Protein AF-M3HDF3-F1 (afdb_monomer)

Mean predicted aligned error: 6.2 Å

Structure (mmCIF, N/CA/C/O backbone):
data_AF-M3HDF3-F1
#
_entry.id   AF-M3HDF3-F1
#
loop_
_atom_site.group_PDB
_atom_site.id
_atom_site.type_symbol
_atom_site.label_atom_id
_atom_site.label_alt_id
_atom_site.label_comp_id
_atom_site.label_asym_id
_atom_site.label_entity_id
_atom_site.label_seq_id
_atom_site.pdbx_PDB_ins_code
_atom_site.Cartn_x
_atom_site.Cartn_y
_atom_site.Cartn_z
_atom_site.occupancy
_atom_site.B_iso_or_equiv
_atom_site.auth_seq_id
_atom_site.auth_comp_id
_atom_site.auth_asym_id
_atom_site.auth_atom_id
_atom_site.pdbx_PDB_model_num
ATOM 1 N N . MET A 1 1 ? -11.659 5.620 6.919 1.00 71.50 1 MET A N 1
ATOM 2 C CA . MET A 1 1 ? -10.936 6.098 8.122 1.00 71.50 1 MET A CA 1
ATOM 3 C C . MET A 1 1 ? -11.869 6.642 9.197 1.00 71.50 1 MET A C 1
ATOM 5 O O . MET A 1 1 ? -11.653 6.297 10.346 1.00 71.50 1 MET A O 1
ATOM 9 N N . GLY A 1 2 ? -12.919 7.408 8.860 1.00 84.25 2 GLY A N 1
ATOM 10 C CA . GLY A 1 2 ? -13.878 7.917 9.859 1.00 84.25 2 GLY A CA 1
ATOM 11 C C . GLY A 1 2 ? -14.456 6.844 10.796 1.00 84.25 2 GLY A C 1
ATOM 12 O O . GLY A 1 2 ? -14.358 6.993 12.008 1.00 84.25 2 GLY A O 1
ATOM 13 N N . SER A 1 3 ? -14.937 5.718 10.254 1.00 86.88 3 SER A N 1
ATOM 14 C CA . SER A 1 3 ? -15.487 4.604 11.048 1.00 86.88 3 SER A CA 1
ATOM 15 C C . SER A 1 3 ? -14.478 3.951 12.002 1.00 86.88 3 SER A C 1
ATOM 17 O O . SER A 1 3 ? -14.847 3.527 13.089 1.00 86.88 3 SER A O 1
ATOM 19 N N . MET A 1 4 ? -13.189 3.916 11.647 1.00 88.62 4 MET A N 1
ATOM 20 C CA . MET A 1 4 ? -12.130 3.394 12.519 1.00 88.62 4 MET A CA 1
ATOM 21 C C . MET A 1 4 ? -11.925 4.294 13.744 1.00 88.62 4 MET A C 1
ATOM 23 O O . MET A 1 4 ? -11.829 3.799 14.862 1.00 88.62 4 MET A O 1
ATOM 27 N N . PHE A 1 5 ? -11.891 5.616 13.552 1.00 89.19 5 PHE A N 1
ATOM 28 C CA . PHE A 1 5 ? -11.767 6.561 14.666 1.00 89.19 5 PHE A CA 1
ATOM 29 C C . PHE A 1 5 ? -13.019 6.592 15.543 1.00 89.19 5 PHE A C 1
ATOM 31 O O . PHE A 1 5 ? -12.901 6.681 16.763 1.00 89.19 5 PHE A O 1
ATOM 38 N N . GLN A 1 6 ? -14.200 6.443 14.941 1.00 88.94 6 GLN A N 1
ATOM 39 C CA . GLN A 1 6 ? -15.456 6.301 15.679 1.00 88.94 6 GLN A CA 1
ATOM 40 C C . GLN A 1 6 ? -15.472 5.027 16.534 1.00 88.94 6 GLN A C 1
ATOM 42 O O . GLN A 1 6 ? -15.782 5.106 17.716 1.00 88.94 6 GLN A O 1
ATOM 47 N N . ALA A 1 7 ? -15.021 3.889 15.996 1.00 88.69 7 ALA A N 1
ATOM 48 C CA . ALA A 1 7 ? -14.890 2.650 16.763 1.00 88.69 7 ALA A CA 1
ATOM 49 C C . ALA A 1 7 ? -13.922 2.794 17.956 1.00 88.69 7 ALA A C 1
ATOM 51 O O . ALA A 1 7 ? -14.208 2.317 19.051 1.00 88.69 7 ALA A O 1
ATOM 52 N N . ILE A 1 8 ? -12.794 3.495 17.783 1.00 89.62 8 ILE A N 1
ATOM 53 C CA . ILE A 1 8 ? -11.857 3.776 18.887 1.00 89.62 8 ILE A CA 1
ATOM 54 C C . ILE A 1 8 ? -12.521 4.663 19.946 1.00 89.62 8 ILE A C 1
ATOM 56 O O . ILE A 1 8 ? -12.341 4.425 21.140 1.00 89.62 8 ILE A O 1
ATOM 60 N N . ALA A 1 9 ? -13.290 5.670 19.531 1.00 89.00 9 ALA A N 1
ATOM 61 C CA . ALA A 1 9 ? -14.019 6.529 20.455 1.00 89.00 9 ALA A CA 1
ATOM 62 C C . ALA A 1 9 ? -15.095 5.754 21.237 1.00 89.00 9 ALA A C 1
ATOM 64 O O . ALA A 1 9 ? -15.200 5.951 22.442 1.00 89.00 9 ALA A O 1
ATOM 65 N N . ALA A 1 10 ? -15.821 4.834 20.592 1.00 88.44 10 ALA A N 1
ATOM 66 C CA . ALA A 1 10 ? -16.862 4.018 21.225 1.00 88.44 10 ALA A CA 1
ATOM 67 C C . ALA A 1 10 ? -16.318 3.092 22.333 1.00 88.44 10 ALA A C 1
ATOM 69 O O . ALA A 1 10 ? -16.959 2.902 23.362 1.00 88.44 10 ALA A O 1
ATOM 70 N N . VAL A 1 11 ? -15.102 2.559 22.168 1.00 87.81 11 VAL A N 1
ATOM 71 C CA . VAL A 1 11 ? -14.481 1.645 23.148 1.00 87.81 11 VAL A CA 1
ATOM 72 C C . VAL A 1 11 ? -13.886 2.384 24.359 1.00 87.81 11 VAL A C 1
ATOM 74 O O . VAL A 1 11 ? -13.689 1.793 25.424 1.00 87.81 11 VAL A O 1
ATOM 77 N N . ASN A 1 12 ? -13.586 3.679 24.235 1.00 89.50 12 ASN A N 1
ATOM 78 C CA . ASN A 1 12 ? -12.896 4.444 25.272 1.00 89.50 12 ASN A CA 1
ATOM 79 C C . ASN A 1 12 ? -13.862 5.276 26.125 1.00 89.50 12 ASN A C 1
ATOM 81 O O . ASN A 1 12 ? -14.679 6.035 25.621 1.00 89.50 12 ASN A O 1
ATOM 85 N N . LYS A 1 13 ? -13.685 5.232 27.452 1.00 86.94 13 LYS A N 1
ATOM 86 C CA . LYS A 1 13 ? -14.466 6.057 28.396 1.00 86.94 13 LYS A CA 1
ATOM 87 C C . LYS A 1 13 ? -14.018 7.522 28.444 1.00 86.94 13 LYS A C 1
ATOM 89 O O . LYS A 1 13 ? -14.730 8.357 28.991 1.00 86.94 13 LYS A O 1
ATOM 94 N N . THR A 1 14 ? -12.825 7.835 27.930 1.00 92.69 14 THR A N 1
ATOM 95 C CA . THR A 1 14 ? -12.242 9.183 27.966 1.00 92.69 14 THR A CA 1
ATOM 96 C C . THR A 1 14 ? -11.784 9.636 26.583 1.00 92.69 14 THR A C 1
ATOM 98 O O . THR A 1 14 ? -11.166 8.885 25.826 1.00 92.69 14 THR A O 1
ATOM 101 N N . VAL A 1 15 ? -12.034 10.912 26.276 1.00 89.81 15 VAL A N 1
ATOM 102 C CA . VAL A 1 15 ? -11.650 11.528 24.994 1.00 89.81 15 VAL A CA 1
ATOM 103 C C . VAL A 1 15 ? -10.127 11.603 24.844 1.00 89.81 15 VAL A C 1
ATOM 105 O O . VAL A 1 15 ? -9.592 11.367 23.764 1.00 89.81 15 VAL A O 1
ATOM 108 N N . ALA A 1 16 ? -9.406 11.879 25.936 1.00 91.12 16 ALA A N 1
ATOM 109 C CA . ALA A 1 16 ? -7.947 11.955 25.918 1.00 91.12 16 ALA A CA 1
ATOM 110 C C . ALA A 1 16 ? -7.299 10.602 25.568 1.00 91.12 16 ALA A C 1
ATOM 112 O O . ALA A 1 16 ? -6.380 10.559 24.751 1.00 91.12 16 ALA A O 1
ATOM 113 N N . GLY A 1 17 ? -7.813 9.497 26.126 1.00 89.69 17 GLY A N 1
ATOM 114 C CA . GLY A 1 17 ? -7.343 8.147 25.802 1.00 89.69 17 GLY A CA 1
ATOM 115 C C . GLY A 1 17 ? -7.644 7.760 24.353 1.00 89.69 17 GLY A C 1
ATOM 116 O O . GLY A 1 17 ? -6.758 7.273 23.649 1.00 89.69 17 GLY A O 1
ATOM 117 N N . ALA A 1 18 ? -8.856 8.063 23.875 1.00 90.56 18 ALA A N 1
ATOM 118 C CA . ALA A 1 18 ? -9.251 7.814 22.489 1.00 90.56 18 ALA A CA 1
ATOM 119 C C . ALA A 1 18 ? -8.342 8.546 21.486 1.00 90.56 18 ALA A C 1
ATOM 121 O O . ALA A 1 18 ? -7.865 7.938 20.529 1.00 90.56 18 ALA A O 1
ATOM 122 N N . ASN A 1 19 ? -8.045 9.826 21.734 1.00 91.69 19 ASN A N 1
ATOM 123 C CA . ASN A 1 19 ? -7.188 10.631 20.860 1.00 91.69 19 ASN A CA 1
ATOM 124 C C . ASN A 1 19 ? -5.734 10.140 20.841 1.00 91.69 19 ASN A C 1
ATOM 126 O O . ASN A 1 19 ? -5.119 10.102 19.775 1.00 91.69 19 ASN A O 1
ATOM 130 N N . ALA A 1 20 ? -5.190 9.725 21.990 1.00 92.56 20 ALA A N 1
ATOM 131 C CA . ALA 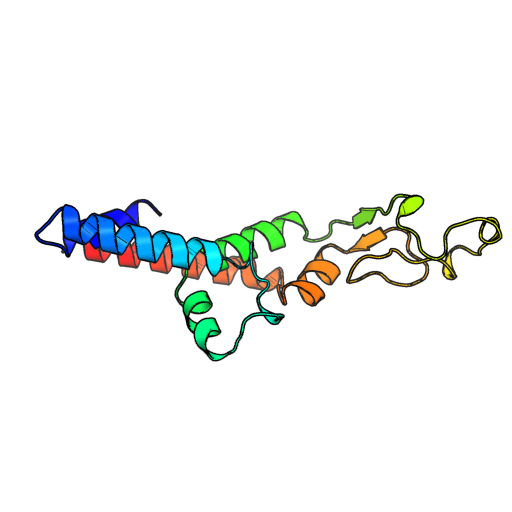A 1 20 ? -3.839 9.169 22.057 1.00 92.56 20 ALA A CA 1
ATOM 132 C C . ALA A 1 20 ? -3.717 7.885 21.216 1.00 92.56 20 ALA A C 1
ATOM 134 O O . ALA A 1 20 ? -2.801 7.752 20.402 1.00 92.56 20 ALA A O 1
ATOM 135 N N . ILE A 1 21 ? -4.681 6.968 21.356 1.00 91.06 21 ILE A N 1
ATOM 136 C CA . ILE A 1 21 ? -4.714 5.711 20.595 1.00 91.06 21 ILE A CA 1
ATOM 137 C C . ILE A 1 21 ? -4.935 5.984 19.101 1.00 91.06 21 ILE A C 1
ATOM 139 O O . ILE A 1 21 ? -4.247 5.405 18.257 1.00 91.06 21 ILE A O 1
ATOM 143 N N . ALA A 1 22 ? -5.849 6.897 18.761 1.00 91.38 22 ALA A N 1
ATOM 144 C CA . ALA A 1 22 ? -6.122 7.279 17.379 1.00 91.38 22 ALA A CA 1
ATOM 145 C C . ALA A 1 22 ? -4.883 7.862 16.681 1.00 91.38 22 ALA A C 1
ATOM 147 O O . ALA A 1 22 ? -4.613 7.500 15.536 1.00 91.38 22 ALA A O 1
ATOM 148 N N . GLY A 1 23 ? -4.097 8.697 17.370 1.00 91.88 23 GLY A N 1
ATOM 149 C CA . GLY A 1 23 ? -2.855 9.256 16.832 1.00 91.88 23 GLY A CA 1
ATOM 150 C C . GLY A 1 23 ? -1.810 8.184 16.507 1.00 91.88 23 GLY A C 1
ATOM 151 O O . GLY A 1 23 ? -1.242 8.183 15.413 1.00 91.88 23 GLY A O 1
ATOM 152 N N . ILE A 1 24 ? -1.605 7.223 17.415 1.00 92.00 24 ILE A N 1
ATOM 153 C CA . ILE A 1 24 ? -0.668 6.106 17.201 1.00 92.00 24 ILE A CA 1
ATOM 154 C C . ILE A 1 24 ? -1.125 5.232 16.025 1.00 92.00 24 ILE A C 1
ATOM 156 O O . ILE A 1 24 ? -0.321 4.894 15.153 1.00 92.00 24 ILE A O 1
ATOM 160 N N . LEU A 1 25 ? -2.417 4.896 15.963 1.00 90.62 25 LEU A N 1
ATOM 161 C CA . LEU A 1 25 ? -2.974 4.092 14.873 1.00 90.62 25 LEU A CA 1
ATOM 162 C C . LEU A 1 25 ? -2.919 4.819 13.529 1.00 90.62 25 LEU A C 1
ATOM 164 O O . LEU A 1 25 ? -2.622 4.193 12.512 1.00 90.62 25 LEU A O 1
ATOM 168 N N . MET A 1 26 ? -3.141 6.134 13.512 1.00 91.25 26 MET A N 1
ATOM 169 C CA . MET A 1 26 ? -2.996 6.941 12.304 1.00 91.25 26 MET A CA 1
ATOM 170 C C . MET A 1 26 ? -1.553 6.899 11.795 1.00 91.25 26 MET A C 1
ATOM 172 O O . MET A 1 26 ? -1.337 6.573 10.626 1.00 91.25 26 MET A O 1
ATOM 176 N N . LEU A 1 27 ? -0.569 7.133 12.669 1.00 91.12 27 LEU A N 1
ATOM 177 C CA . LEU A 1 27 ? 0.847 7.060 12.308 1.00 91.12 27 LEU A CA 1
ATOM 178 C C . LEU A 1 27 ? 1.220 5.675 11.758 1.00 91.12 27 LEU A C 1
ATOM 180 O O . LEU A 1 27 ? 1.826 5.575 10.688 1.00 91.12 27 LEU A O 1
ATOM 184 N N . ALA A 1 28 ? 0.806 4.607 12.445 1.00 89.94 28 ALA A N 1
ATOM 185 C CA . ALA A 1 28 ? 1.043 3.237 11.997 1.00 89.94 28 ALA A CA 1
ATOM 186 C C . ALA A 1 28 ? 0.383 2.958 10.634 1.00 89.94 28 ALA A C 1
ATOM 188 O O . ALA A 1 28 ? 1.010 2.368 9.750 1.00 89.94 28 ALA A O 1
ATOM 189 N N . SER A 1 29 ? -0.851 3.429 10.427 1.00 90.44 29 SER A N 1
ATOM 190 C CA . SER A 1 29 ? -1.582 3.227 9.174 1.00 90.44 29 SER A CA 1
ATOM 191 C C . SER A 1 29 ? -0.918 3.922 7.982 1.00 90.44 29 SER A C 1
ATOM 193 O O . SER A 1 29 ? -0.869 3.347 6.895 1.00 90.44 29 SER A O 1
ATOM 195 N N . LEU A 1 30 ? -0.358 5.120 8.179 1.00 90.12 30 LEU A N 1
ATOM 196 C CA . LEU A 1 30 ? 0.330 5.869 7.127 1.00 90.12 30 LEU A CA 1
ATOM 197 C C . LEU A 1 30 ? 1.692 5.254 6.802 1.00 90.12 30 LEU A C 1
ATOM 199 O O . LEU A 1 30 ? 2.008 5.057 5.628 1.00 90.12 30 LEU A O 1
ATOM 203 N N . MET A 1 31 ? 2.469 4.886 7.822 1.00 91.12 31 MET A N 1
ATOM 204 C CA . MET A 1 31 ? 3.809 4.322 7.637 1.00 91.12 31 MET A CA 1
ATOM 205 C C . MET A 1 31 ? 3.772 2.956 6.931 1.00 91.12 31 MET A C 1
ATOM 207 O O . MET A 1 31 ? 4.561 2.705 6.022 1.00 91.12 31 MET A O 1
ATOM 211 N N . TYR A 1 32 ? 2.801 2.104 7.281 1.00 89.50 32 TYR A N 1
ATOM 212 C CA . TYR A 1 32 ? 2.638 0.757 6.715 1.00 89.50 32 TYR A CA 1
ATOM 213 C C . TYR A 1 32 ? 1.584 0.676 5.595 1.00 89.50 32 TYR A C 1
ATOM 215 O O . TYR A 1 32 ? 1.045 -0.396 5.323 1.00 89.50 32 TYR A O 1
ATOM 223 N N . SER A 1 33 ? 1.285 1.793 4.924 1.00 88.69 33 SER A N 1
ATOM 224 C CA . SER A 1 33 ? 0.372 1.857 3.763 1.00 88.69 33 SER A CA 1
ATOM 225 C C . SER A 1 33 ? 1.018 1.438 2.432 1.00 88.69 33 SER A C 1
ATOM 227 O O . SER A 1 33 ? 0.370 1.465 1.392 1.00 88.69 33 SER A O 1
ATOM 229 N N . SER A 1 34 ? 2.298 1.056 2.448 1.00 86.69 34 SER A N 1
ATOM 230 C CA . SER A 1 34 ? 3.145 0.825 1.271 1.00 86.69 34 SER A CA 1
ATOM 231 C C . SER A 1 34 ? 3.497 2.060 0.433 1.00 86.69 34 SER A C 1
ATOM 233 O O . SER A 1 34 ? 4.244 1.916 -0.533 1.00 86.69 34 SER A O 1
ATOM 235 N N . TYR A 1 35 ? 3.029 3.256 0.801 1.00 85.06 35 TYR A N 1
ATOM 236 C CA . TYR A 1 35 ? 3.436 4.501 0.145 1.00 85.06 35 TYR A CA 1
ATOM 237 C C . TYR A 1 35 ? 4.848 4.941 0.566 1.00 85.06 35 TYR A C 1
ATOM 239 O O . TYR A 1 35 ? 5.690 5.195 -0.286 1.00 85.06 35 TYR A O 1
ATOM 247 N N . MET A 1 36 ? 5.125 4.969 1.877 1.00 87.81 36 MET A N 1
ATOM 248 C CA . MET A 1 36 ? 6.434 5.371 2.418 1.00 87.81 36 MET A CA 1
ATOM 249 C C . MET A 1 36 ? 7.483 4.258 2.321 1.00 87.81 36 MET A C 1
ATOM 251 O O . MET A 1 36 ? 8.620 4.498 1.934 1.00 87.81 36 MET A O 1
ATOM 255 N N . ILE A 1 37 ? 7.102 3.031 2.689 1.00 88.50 37 ILE A N 1
ATOM 256 C CA . ILE A 1 37 ? 7.985 1.860 2.675 1.00 88.50 37 ILE A CA 1
ATOM 257 C C . ILE A 1 37 ? 7.350 0.812 1.775 1.00 88.50 37 ILE A C 1
ATOM 259 O O . ILE A 1 37 ? 6.262 0.329 2.073 1.00 88.50 37 ILE A O 1
ATOM 263 N N . GLN A 1 38 ? 8.020 0.429 0.693 1.00 88.81 38 GLN A N 1
ATOM 264 C CA . GLN A 1 38 ? 7.522 -0.604 -0.215 1.00 88.81 38 GLN A CA 1
ATOM 265 C C . GLN A 1 38 ? 7.470 -1.968 0.493 1.00 88.81 38 GLN A C 1
ATOM 267 O O . GLN A 1 38 ? 8.369 -2.310 1.263 1.00 88.81 38 GLN A O 1
ATOM 272 N N . ARG A 1 39 ? 6.441 -2.782 0.209 1.00 85.19 39 ARG A N 1
ATOM 273 C CA . ARG A 1 39 ? 6.274 -4.123 0.809 1.00 85.19 39 ARG A CA 1
ATOM 274 C C . ARG A 1 39 ? 7.521 -5.026 0.790 1.00 85.19 39 ARG A C 1
ATOM 276 O O . ARG A 1 39 ? 7.756 -5.657 1.823 1.00 85.19 39 ARG A O 1
ATOM 283 N N . PRO A 1 40 ? 8.297 -5.159 -0.308 1.00 87.00 40 PRO A N 1
ATOM 284 C CA . PRO A 1 40 ? 9.470 -6.040 -0.313 1.00 87.00 40 PRO A CA 1
ATOM 285 C C . PRO A 1 40 ? 10.595 -5.557 0.612 1.00 87.00 40 PRO A C 1
ATOM 287 O O . PRO A 1 40 ? 11.349 -6.380 1.121 1.00 87.00 40 PRO A O 1
ATOM 290 N N . SER A 1 41 ? 10.676 -4.254 0.879 1.00 88.25 41 SER A N 1
ATOM 291 C CA . SER A 1 41 ? 11.696 -3.651 1.747 1.00 88.25 41 SER A CA 1
ATOM 292 C C . SER A 1 41 ? 11.297 -3.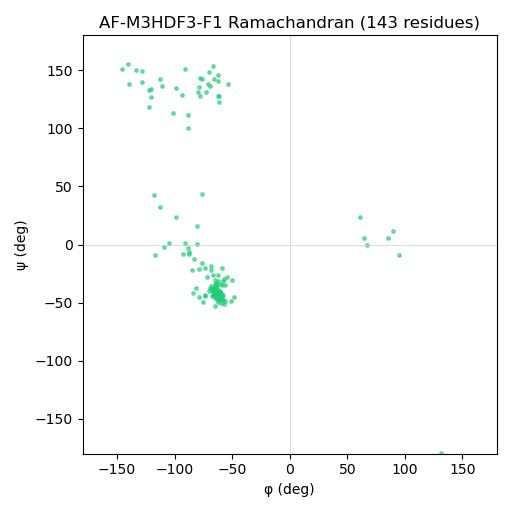618 3.228 1.00 88.25 41 SER A C 1
ATOM 294 O O . SER A 1 41 ? 12.084 -3.179 4.064 1.00 88.25 41 SER A O 1
ATOM 296 N N . MET A 1 42 ? 10.085 -4.062 3.586 1.00 88.31 42 MET A N 1
ATOM 297 C CA . MET A 1 42 ? 9.631 -4.093 4.979 1.00 88.31 42 MET A CA 1
ATOM 298 C C . MET A 1 42 ? 10.329 -5.202 5.771 1.00 88.31 42 MET A C 1
ATOM 300 O O . MET A 1 42 ? 10.316 -6.370 5.377 1.00 88.31 42 MET A O 1
ATOM 304 N N . HIS A 1 43 ? 10.851 -4.861 6.950 1.00 87.69 43 HIS A N 1
ATOM 305 C CA . HIS A 1 43 ? 11.425 -5.851 7.858 1.00 87.69 43 HIS A CA 1
ATOM 306 C C . HIS A 1 43 ? 10.365 -6.872 8.331 1.00 87.69 43 HIS A C 1
ATOM 308 O O . HIS A 1 43 ? 9.241 -6.474 8.661 1.00 87.69 43 HIS A O 1
ATOM 314 N N . PRO A 1 44 ? 10.704 -8.175 8.449 1.00 86.75 44 PRO A N 1
ATOM 315 C CA . PRO A 1 44 ? 9.739 -9.228 8.787 1.00 86.75 44 PRO A CA 1
ATOM 316 C C . PRO A 1 44 ? 8.973 -8.990 10.096 1.00 86.75 44 PRO A C 1
ATOM 318 O O . PRO A 1 44 ? 7.786 -9.297 10.174 1.00 86.75 44 PRO A O 1
ATOM 321 N N . TRP A 1 45 ? 9.627 -8.386 11.094 1.00 88.00 45 TRP A N 1
ATOM 322 C CA . TRP A 1 45 ? 9.086 -8.156 12.441 1.00 88.00 45 TRP A CA 1
ATOM 323 C C . TRP A 1 45 ? 7.876 -7.216 12.468 1.00 88.00 45 TRP A C 1
ATOM 325 O O . TRP A 1 45 ? 6.982 -7.393 13.288 1.00 88.00 45 TRP A O 1
ATOM 335 N N . PHE A 1 46 ? 7.828 -6.231 11.566 1.00 84.56 46 PHE A N 1
ATOM 336 C CA . PHE A 1 46 ? 6.733 -5.257 11.484 1.00 84.56 46 PHE A CA 1
ATOM 337 C C . PHE A 1 46 ? 5.844 -5.445 10.254 1.00 84.56 46 PHE A C 1
ATOM 339 O O . PHE A 1 46 ? 4.828 -4.767 10.103 1.00 84.56 46 PHE A O 1
ATOM 346 N N . LYS A 1 47 ? 6.177 -6.410 9.390 1.00 87.06 47 LYS A N 1
ATOM 347 C CA . LYS A 1 47 ? 5.410 -6.712 8.178 1.00 87.06 47 LYS A CA 1
ATOM 348 C C . LYS A 1 47 ? 3.948 -7.043 8.482 1.00 87.06 47 LYS A C 1
ATOM 350 O O . LYS A 1 47 ? 3.079 -6.753 7.666 1.00 87.06 47 LYS A O 1
ATOM 355 N N . TRP A 1 48 ? 3.655 -7.608 9.653 1.00 88.69 48 TRP A N 1
ATOM 356 C CA . TRP A 1 48 ? 2.293 -7.981 10.030 1.00 88.69 48 TRP A CA 1
ATOM 357 C C . TRP A 1 48 ? 1.340 -6.788 10.182 1.00 88.69 48 TRP A C 1
ATOM 359 O O . TRP A 1 48 ? 0.162 -6.924 9.856 1.00 88.69 48 TRP A O 1
ATOM 369 N N . ILE A 1 49 ? 1.844 -5.610 10.579 1.00 88.25 49 ILE A N 1
ATOM 370 C CA . ILE A 1 49 ? 1.043 -4.379 10.707 1.00 88.25 49 ILE A CA 1
ATOM 371 C C . ILE A 1 49 ? 0.438 -4.004 9.352 1.00 88.25 49 ILE A C 1
ATOM 373 O O . ILE A 1 49 ? -0.696 -3.540 9.268 1.00 88.25 49 ILE A O 1
ATOM 377 N N . SER A 1 50 ? 1.171 -4.277 8.272 1.00 89.31 50 SER A N 1
ATOM 378 C CA . SER A 1 50 ? 0.686 -4.054 6.915 1.00 89.31 50 SER A CA 1
ATOM 379 C C . SER A 1 50 ? -0.572 -4.897 6.625 1.00 89.31 50 SER A C 1
ATOM 381 O O . SER A 1 50 ? -1.537 -4.388 6.062 1.00 89.31 50 SER A O 1
ATOM 383 N N . TYR A 1 51 ? -0.648 -6.147 7.097 1.00 88.50 51 TYR A N 1
ATOM 384 C CA . TYR A 1 51 ? -1.790 -7.024 6.807 1.00 88.50 51 TYR A CA 1
ATOM 385 C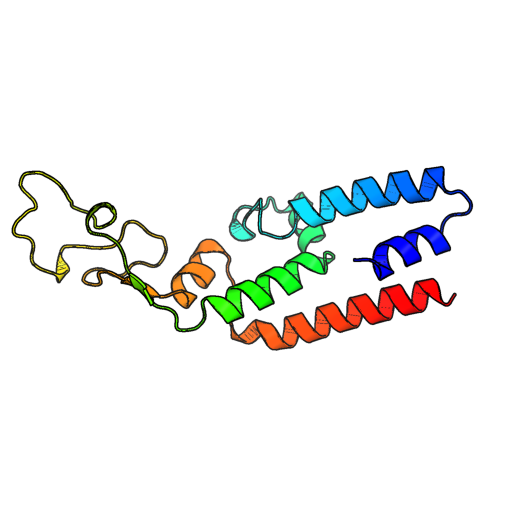 C . TYR A 1 51 ? -3.082 -6.635 7.530 1.00 88.50 51 TYR A C 1
ATOM 387 O O . TYR A 1 51 ? -4.158 -6.917 7.007 1.00 88.50 51 TYR A O 1
ATOM 395 N N . ILE A 1 52 ? -3.000 -5.991 8.696 1.00 90.38 52 ILE A N 1
ATOM 396 C CA . ILE A 1 52 ? -4.182 -5.502 9.429 1.00 90.38 52 ILE A CA 1
ATOM 397 C C . ILE A 1 52 ? -4.611 -4.097 8.991 1.00 90.38 52 ILE A C 1
ATOM 399 O O . ILE A 1 52 ? -5.652 -3.605 9.417 1.00 90.38 52 ILE A O 1
ATOM 403 N N . ASN A 1 53 ? -3.807 -3.434 8.160 1.00 91.81 53 ASN A N 1
ATOM 404 C CA . ASN A 1 53 ? -4.043 -2.062 7.753 1.00 91.81 53 ASN A CA 1
ATOM 405 C C . ASN A 1 53 ? -4.947 -2.008 6.504 1.00 91.81 53 ASN A C 1
ATOM 407 O O . ASN A 1 53 ? -4.489 -2.349 5.410 1.00 91.81 53 ASN A O 1
ATOM 411 N N . PRO A 1 54 ? -6.199 -1.517 6.601 1.00 91.44 54 PRO A N 1
ATOM 412 C CA . PRO A 1 54 ? -7.095 -1.420 5.445 1.00 91.44 54 PRO A CA 1
ATOM 413 C C . PRO A 1 54 ? -6.559 -0.480 4.352 1.00 91.44 54 PRO A C 1
ATOM 415 O O . PRO A 1 54 ? -6.866 -0.663 3.174 1.00 91.44 54 PRO A O 1
ATOM 418 N N . VAL A 1 55 ? -5.728 0.503 4.720 1.00 92.38 55 VAL A N 1
ATOM 419 C CA . VAL A 1 55 ? -5.152 1.488 3.787 1.00 92.38 55 VAL A CA 1
ATOM 420 C C . VAL A 1 55 ? -4.225 0.821 2.779 1.00 92.38 55 VAL A C 1
ATOM 422 O O . VAL A 1 55 ? -4.191 1.227 1.623 1.00 92.38 55 VAL A O 1
ATOM 425 N N . LEU A 1 56 ? -3.515 -0.231 3.188 1.00 93.12 56 LEU A N 1
ATOM 426 C CA . LEU A 1 56 ? -2.614 -0.968 2.310 1.00 93.12 56 LEU A CA 1
ATOM 427 C C . LEU A 1 56 ? -3.358 -1.624 1.144 1.00 93.12 56 LEU A C 1
ATOM 429 O O . LEU A 1 56 ? -2.912 -1.556 0.001 1.00 93.12 56 LEU A O 1
ATOM 433 N N . TYR A 1 57 ? -4.497 -2.254 1.435 1.00 93.25 57 TYR A N 1
ATOM 434 C CA . TYR A 1 57 ? -5.321 -2.915 0.423 1.00 93.25 57 TYR A CA 1
ATOM 435 C C . TYR A 1 57 ? -5.972 -1.901 -0.516 1.00 93.25 57 TYR A C 1
ATOM 437 O O . TYR A 1 57 ? -6.034 -2.147 -1.721 1.00 93.25 57 TYR A O 1
ATOM 445 N N . ALA A 1 58 ? -6.402 -0.754 0.021 1.00 93.44 58 ALA A N 1
ATOM 446 C CA . ALA A 1 58 ? -6.906 0.355 -0.781 1.00 93.44 58 ALA A CA 1
ATOM 447 C C . ALA A 1 58 ? -5.813 0.925 -1.701 1.00 93.44 58 ALA A C 1
ATOM 449 O O . ALA A 1 58 ? -6.057 1.115 -2.888 1.00 93.44 58 ALA A O 1
ATOM 450 N N . PHE A 1 59 ? -4.598 1.129 -1.185 1.00 93.44 59 PHE A N 1
ATOM 451 C CA . PHE A 1 59 ? -3.465 1.617 -1.968 1.00 93.44 59 PHE A CA 1
ATOM 452 C C . PHE A 1 59 ? -3.090 0.649 -3.097 1.00 93.44 59 PHE A C 1
ATOM 454 O O . PHE A 1 59 ? -2.976 1.073 -4.244 1.00 93.44 59 PHE A O 1
ATOM 461 N N . GLU A 1 60 ? -2.967 -0.652 -2.799 1.00 94.12 60 GLU A N 1
ATOM 462 C CA . GLU A 1 60 ? -2.715 -1.684 -3.816 1.00 94.12 60 GLU A CA 1
ATOM 463 C C . GLU A 1 60 ? -3.813 -1.686 -4.889 1.00 94.12 60 GLU A C 1
ATOM 465 O O . GLU A 1 60 ? -3.493 -1.756 -6.071 1.00 94.12 60 GLU A O 1
ATOM 470 N N . ALA A 1 61 ? -5.090 -1.569 -4.507 1.00 94.44 61 ALA A N 1
ATOM 471 C CA . ALA A 1 61 ? -6.200 -1.549 -5.458 1.00 94.44 61 ALA A CA 1
ATOM 472 C C . ALA A 1 61 ? -6.162 -0.320 -6.382 1.00 94.44 61 ALA A C 1
ATOM 474 O O . ALA A 1 61 ? -6.291 -0.471 -7.596 1.00 94.44 61 ALA A O 1
ATOM 475 N N . ILE A 1 62 ? -5.941 0.874 -5.820 1.00 94.38 62 ILE A N 1
ATOM 476 C CA . ILE A 1 62 ? -5.896 2.135 -6.575 1.00 94.38 62 ILE A CA 1
ATOM 477 C C . ILE A 1 62 ? -4.712 2.131 -7.541 1.00 94.38 62 ILE A C 1
ATOM 479 O O . ILE A 1 62 ? -4.894 2.331 -8.742 1.00 94.38 62 ILE A O 1
ATOM 483 N N . ILE A 1 63 ? -3.504 1.852 -7.042 1.00 93.75 63 ILE A N 1
ATOM 484 C CA . ILE A 1 63 ? -2.307 1.917 -7.881 1.00 93.75 63 ILE A CA 1
ATOM 485 C C . ILE A 1 63 ? -2.328 0.827 -8.956 1.00 93.75 63 ILE A C 1
ATOM 487 O O . ILE A 1 63 ? -1.998 1.100 -10.107 1.00 93.75 63 ILE A O 1
ATOM 491 N N . ALA A 1 64 ? -2.799 -0.381 -8.622 1.00 94.31 64 ALA A N 1
ATOM 492 C CA . ALA A 1 64 ? -2.953 -1.446 -9.603 1.00 94.31 64 ALA A CA 1
ATOM 493 C C . ALA A 1 64 ? -3.989 -1.092 -10.670 1.00 94.31 64 ALA A C 1
ATOM 495 O O . ALA A 1 64 ? -3.763 -1.433 -11.820 1.00 94.31 64 ALA A O 1
ATOM 496 N N . SER A 1 65 ? -5.084 -0.400 -10.334 1.00 94.69 65 SER A N 1
ATOM 497 C CA . SER A 1 65 ? -6.052 0.048 -11.343 1.00 94.69 65 SER A CA 1
ATOM 498 C C . SER A 1 65 ? -5.517 1.149 -12.257 1.00 94.69 65 SER A C 1
ATOM 500 O O . SER A 1 65 ? -5.793 1.121 -13.452 1.00 94.69 65 SER A O 1
ATOM 502 N N . GLU A 1 66 ? -4.728 2.083 -11.722 1.00 93.81 66 GLU A N 1
ATOM 503 C CA . GLU A 1 66 ? -4.237 3.232 -12.489 1.00 93.81 66 GLU A CA 1
ATOM 504 C C . GLU A 1 66 ? -3.148 2.828 -13.488 1.00 93.81 66 GLU A C 1
ATOM 506 O O . GLU A 1 66 ? -3.156 3.249 -14.643 1.00 93.81 66 GLU A O 1
ATOM 511 N N . PHE A 1 67 ? -2.214 1.979 -13.055 1.00 93.62 67 PHE A N 1
ATOM 512 C CA .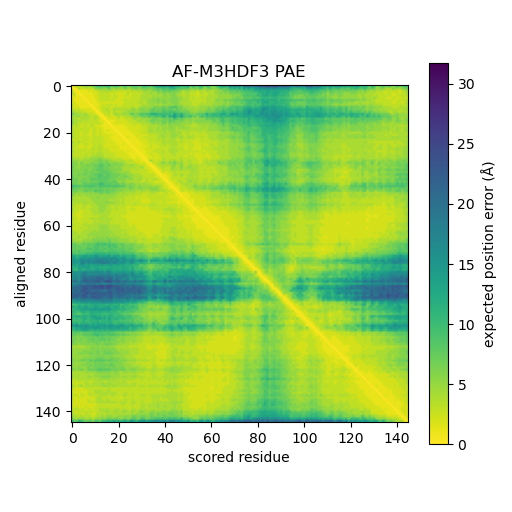 PHE A 1 67 ? -1.062 1.577 -13.864 1.00 93.62 67 PHE A CA 1
ATOM 513 C C . PHE A 1 67 ? -1.339 0.368 -14.767 1.00 93.62 67 PHE A C 1
ATOM 515 O O . PHE A 1 67 ? -0.489 0.029 -15.596 1.00 93.62 67 PHE A O 1
ATOM 522 N N . HIS A 1 68 ? -2.508 -0.270 -14.646 1.00 94.12 68 HIS A N 1
ATOM 523 C CA . HIS A 1 68 ? -2.842 -1.442 -15.448 1.00 94.12 68 HIS A CA 1
ATOM 524 C C . HIS A 1 68 ? -2.852 -1.111 -16.943 1.00 94.12 68 HIS A C 1
ATOM 526 O O . HIS A 1 68 ? -3.559 -0.205 -17.391 1.00 94.12 68 HIS A O 1
ATOM 532 N N . GLY A 1 69 ? -2.038 -1.819 -17.728 1.00 91.19 69 GLY A N 1
ATOM 533 C CA . GLY A 1 69 ? -1.923 -1.593 -19.170 1.00 91.19 69 GLY A CA 1
ATOM 534 C C . GLY A 1 69 ? -1.352 -0.227 -19.581 1.00 91.19 69 GLY A C 1
ATOM 535 O O . GLY A 1 69 ? -1.304 0.074 -20.778 1.00 91.19 69 GLY A O 1
ATOM 536 N N . ARG A 1 70 ? -0.896 0.612 -18.638 1.00 92.81 70 ARG A N 1
ATOM 537 C CA . ARG A 1 70 ? -0.279 1.906 -18.955 1.00 92.81 70 ARG A CA 1
ATOM 538 C C . ARG A 1 70 ? 1.165 1.719 -19.399 1.00 92.81 70 ARG A C 1
ATOM 540 O O . ARG A 1 70 ? 1.930 0.977 -18.789 1.00 92.81 70 ARG A O 1
ATOM 547 N N . ARG A 1 71 ? 1.541 2.427 -20.464 1.00 92.69 71 ARG A N 1
ATOM 548 C CA . ARG A 1 71 ? 2.923 2.511 -20.946 1.00 92.69 71 ARG A CA 1
ATOM 549 C C . ARG A 1 71 ? 3.507 3.841 -20.498 1.00 92.69 71 ARG A C 1
ATOM 551 O O . ARG A 1 71 ? 3.052 4.892 -20.940 1.00 92.69 71 ARG A O 1
ATOM 558 N N . LEU A 1 72 ? 4.489 3.778 -19.613 1.00 89.81 72 LEU A N 1
ATOM 559 C CA . LEU A 1 72 ? 5.216 4.930 -19.103 1.00 89.81 72 LEU A CA 1
ATOM 560 C C . LEU A 1 72 ? 6.385 5.191 -20.052 1.00 89.81 72 LEU A C 1
ATOM 562 O O . LEU A 1 72 ? 7.373 4.459 -20.028 1.00 89.81 72 LEU A O 1
ATOM 566 N N . SER A 1 73 ? 6.238 6.171 -20.943 1.00 88.31 73 SER A N 1
ATOM 567 C CA . SER A 1 73 ? 7.301 6.574 -21.866 1.00 88.31 73 SER A CA 1
ATOM 568 C C . SER A 1 73 ? 8.440 7.250 -21.113 1.00 88.31 73 SER A C 1
ATOM 570 O O . SER A 1 73 ? 8.203 8.111 -20.266 1.00 88.31 73 SER A O 1
ATOM 572 N N . CYS A 1 74 ? 9.668 6.891 -21.455 1.00 85.62 74 CYS A N 1
ATOM 573 C CA . CYS A 1 74 ? 10.867 7.485 -20.891 1.00 85.62 74 CYS A CA 1
ATOM 574 C C . CYS A 1 74 ? 11.322 8.629 -21.788 1.00 85.62 74 CYS A C 1
ATOM 576 O O . CYS A 1 74 ? 11.459 8.454 -22.996 1.00 85.62 74 CYS A O 1
ATOM 578 N N . THR A 1 75 ? 11.551 9.797 -21.197 1.00 82.19 75 THR A N 1
ATOM 579 C CA . THR A 1 75 ? 12.207 10.914 -21.885 1.00 82.19 75 THR A CA 1
ATOM 580 C C . THR A 1 75 ? 13.661 10.548 -22.182 1.00 82.19 75 THR A C 1
ATOM 582 O O . THR A 1 75 ? 14.252 9.775 -21.428 1.00 82.19 75 THR A O 1
ATOM 585 N N . ASP A 1 76 ? 14.260 11.144 -23.215 1.00 75.25 76 ASP A N 1
ATOM 586 C CA . ASP A 1 76 ? 15.641 10.883 -23.665 1.00 75.25 76 ASP A CA 1
ATOM 587 C C . ASP A 1 76 ? 16.689 10.937 -22.538 1.00 75.25 76 ASP A C 1
ATOM 589 O O . ASP A 1 76 ? 17.660 10.189 -22.542 1.00 75.25 76 ASP A O 1
ATOM 593 N N . GLN A 1 77 ? 16.451 11.756 -21.510 1.00 73.62 77 GLN A N 1
ATOM 594 C CA . GLN A 1 77 ? 17.303 11.874 -20.319 1.00 73.62 77 GLN A CA 1
ATOM 595 C C . GLN A 1 77 ? 17.302 10.631 -19.408 1.00 73.62 77 GLN A C 1
ATOM 597 O O . GLN A 1 77 ? 18.229 10.446 -18.626 1.00 73.62 77 GLN A O 1
ATOM 602 N N . TYR A 1 78 ? 16.266 9.792 -19.481 1.00 79.19 78 TYR A N 1
ATOM 603 C CA . TYR A 1 78 ? 16.108 8.570 -18.681 1.00 79.19 78 TYR A CA 1
ATOM 604 C C . TYR A 1 78 ? 16.367 7.292 -19.489 1.00 79.19 78 TYR A C 1
ATOM 606 O O . TYR A 1 78 ? 16.239 6.188 -18.950 1.00 79.19 78 TYR A O 1
ATOM 614 N N . LEU A 1 79 ? 16.726 7.420 -20.769 1.00 83.06 79 LEU A N 1
ATOM 615 C CA . LEU A 1 79 ? 17.268 6.321 -21.559 1.00 83.06 79 LEU A CA 1
ATOM 616 C C . LEU A 1 79 ? 18.753 6.154 -21.225 1.00 83.06 79 LEU A C 1
ATOM 618 O O . LEU A 1 79 ? 19.517 7.114 -21.165 1.00 83.06 79 LEU A O 1
ATOM 622 N N . THR A 1 80 ? 19.154 4.920 -20.944 1.00 81.44 80 THR A N 1
ATOM 623 C CA . THR A 1 80 ? 20.535 4.536 -20.644 1.00 81.44 80 THR A CA 1
ATOM 624 C C . THR A 1 80 ? 20.965 3.463 -21.645 1.00 81.44 80 THR A C 1
ATOM 626 O O . THR A 1 80 ? 20.210 2.506 -21.845 1.00 81.44 80 THR A O 1
ATOM 629 N N . PRO A 1 81 ? 22.152 3.581 -22.266 1.00 80.50 81 PRO A N 1
ATOM 630 C CA . PRO A 1 81 ? 23.133 4.665 -22.132 1.00 80.50 81 PRO A CA 1
ATOM 631 C C . PRO A 1 81 ? 22.728 5.946 -22.889 1.00 80.50 81 PRO A C 1
ATOM 633 O O . PRO A 1 81 ? 22.190 5.890 -23.994 1.00 80.50 81 PRO A O 1
ATOM 636 N N . SER A 1 82 ? 23.015 7.103 -22.288 1.00 76.75 82 SER A N 1
ATOM 637 C CA . SER A 1 82 ? 22.859 8.441 -22.876 1.00 76.75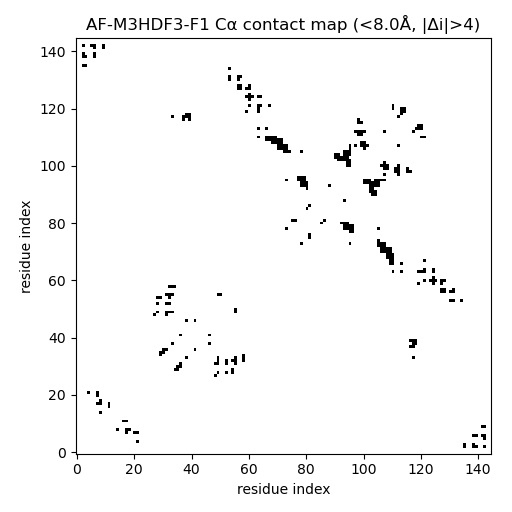 82 SER A CA 1
ATOM 638 C C . SER A 1 82 ? 24.114 9.278 -22.614 1.00 76.75 82 SER A C 1
ATOM 640 O O . SER A 1 82 ? 24.814 9.068 -21.622 1.00 76.75 82 SER A O 1
ATOM 642 N N . GLY A 1 83 ? 24.433 10.206 -23.521 1.00 77.62 83 GLY A N 1
ATOM 643 C CA . GLY A 1 83 ? 25.590 11.099 -23.407 1.00 77.62 83 GLY A CA 1
ATOM 644 C C . GLY A 1 83 ? 26.455 11.176 -24.674 1.00 77.62 83 GLY A C 1
ATOM 645 O O . GLY A 1 83 ? 26.149 10.525 -25.675 1.00 77.62 83 GLY A O 1
ATOM 646 N N . PRO A 1 84 ? 27.543 11.970 -24.643 1.00 76.06 84 PRO A N 1
ATOM 647 C CA . PRO A 1 84 ? 28.438 12.142 -25.786 1.00 76.06 84 PRO A CA 1
ATOM 648 C C . PRO A 1 84 ? 29.070 10.799 -26.178 1.00 76.06 84 PRO A C 1
ATOM 650 O O . PRO A 1 84 ? 29.629 10.108 -25.327 1.00 76.06 84 PRO A O 1
ATOM 653 N N . GLY A 1 85 ? 28.974 10.421 -27.454 1.00 76.38 85 GLY A N 1
ATOM 654 C CA . GLY A 1 85 ? 29.428 9.114 -27.961 1.00 76.38 85 GLY A CA 1
ATOM 655 C C . GLY A 1 85 ? 28.336 8.038 -28.037 1.00 76.38 85 GLY A C 1
ATOM 656 O O . GLY A 1 85 ? 28.546 7.004 -28.667 1.00 76.38 85 GLY A O 1
ATOM 657 N N . TYR A 1 86 ? 27.153 8.309 -27.482 1.00 73.81 86 TYR A N 1
ATOM 658 C CA . TYR A 1 86 ? 25.971 7.442 -27.506 1.00 73.81 86 TYR A CA 1
ATOM 659 C C . TYR A 1 86 ? 24.830 8.054 -28.350 1.00 73.81 86 TYR A C 1
ATOM 661 O O . TYR A 1 86 ? 23.650 7.864 -28.076 1.00 73.81 86 TYR A O 1
ATOM 669 N N . GLU A 1 87 ? 25.178 8.799 -29.401 1.00 73.62 87 GLU A N 1
ATOM 670 C CA . GLU A 1 87 ? 24.218 9.479 -30.290 1.00 73.62 87 GLU A CA 1
ATOM 671 C C . GLU A 1 87 ? 23.685 8.564 -31.410 1.00 73.62 87 GLU A C 1
ATOM 673 O O . GLU A 1 87 ? 22.607 8.803 -31.943 1.00 73.62 87 GLU A O 1
ATOM 678 N N . ASN A 1 88 ? 24.414 7.489 -31.742 1.00 70.12 88 ASN A N 1
ATOM 679 C CA . ASN A 1 88 ? 24.100 6.561 -32.837 1.00 70.12 88 ASN A CA 1
ATOM 680 C C . ASN A 1 88 ? 23.846 5.123 -32.339 1.00 70.12 88 ASN A C 1
ATOM 682 O O . ASN A 1 88 ? 24.357 4.169 -32.928 1.00 70.12 88 ASN A O 1
ATOM 686 N N . LEU A 1 89 ? 23.115 4.934 -31.233 1.00 70.50 89 LEU A N 1
ATOM 687 C CA . LEU A 1 89 ? 22.737 3.576 -30.820 1.00 70.50 89 LEU A CA 1
ATOM 688 C C . LEU A 1 89 ? 21.569 3.044 -31.642 1.00 70.50 89 LEU A C 1
ATOM 690 O O . LEU A 1 89 ? 20.608 3.752 -31.943 1.00 70.50 89 LEU A O 1
ATOM 694 N N . ALA A 1 90 ? 21.626 1.745 -31.931 1.00 73.69 90 ALA A N 1
ATOM 695 C CA . ALA A 1 90 ? 20.456 1.021 -32.391 1.00 73.69 90 ALA A CA 1
ATOM 696 C C . ALA A 1 90 ? 19.375 1.037 -31.290 1.00 73.69 90 ALA A C 1
ATOM 698 O O . ALA A 1 90 ? 19.712 0.923 -30.109 1.00 73.69 90 ALA A O 1
ATOM 699 N N . PRO A 1 91 ? 18.076 1.088 -31.644 1.00 67.31 91 PRO A N 1
ATOM 700 C CA . PRO A 1 91 ? 16.987 1.138 -30.668 1.00 67.31 91 PRO A CA 1
ATOM 701 C C . PRO A 1 91 ? 17.017 0.009 -29.630 1.00 67.31 91 PRO A C 1
ATOM 703 O O . PRO A 1 91 ? 16.541 0.214 -28.523 1.00 67.31 91 PRO A O 1
ATOM 706 N N . MET A 1 92 ? 17.583 -1.161 -29.968 1.00 69.62 92 MET A N 1
ATOM 707 C CA . MET A 1 92 ? 17.718 -2.323 -29.072 1.00 69.62 92 MET A CA 1
ATOM 708 C C . MET A 1 92 ? 18.778 -2.174 -27.975 1.00 69.62 92 MET A C 1
ATOM 710 O O . MET A 1 92 ? 18.691 -2.865 -26.963 1.00 69.62 92 MET A O 1
ATOM 714 N N . GLU A 1 93 ? 19.732 -1.264 -28.148 1.00 76.56 93 GLU A N 1
ATOM 715 C CA . GLU A 1 93 ? 20.857 -1.065 -27.226 1.00 76.56 93 GLU A CA 1
ATOM 716 C C . GLU A 1 93 ? 20.548 -0.014 -26.144 1.00 76.56 93 GLU A C 1
ATOM 718 O O . GLU A 1 93 ? 21.389 0.286 -25.299 1.00 76.56 93 GLU A O 1
ATOM 723 N N . GLN A 1 94 ? 19.335 0.553 -26.157 1.00 81.12 94 GLN A N 1
ATOM 724 C CA . GLN A 1 94 ? 18.860 1.514 -25.165 1.00 81.12 94 GLN A CA 1
ATOM 725 C C . GLN A 1 94 ? 17.720 0.930 -24.322 1.00 81.12 94 GLN A C 1
ATOM 727 O O . GLN A 1 94 ? 16.847 0.202 -24.808 1.00 81.12 94 GLN A O 1
ATOM 732 N N . THR A 1 95 ? 17.720 1.267 -23.033 1.00 86.06 95 THR A N 1
ATOM 733 C CA . THR A 1 95 ? 16.670 0.885 -22.082 1.00 86.06 95 THR A CA 1
ATOM 734 C C . THR A 1 95 ? 16.352 2.032 -21.132 1.00 86.06 95 THR A C 1
ATOM 736 O O . THR A 1 95 ? 17.185 2.900 -20.872 1.00 86.06 95 THR A O 1
ATOM 739 N N . CYS A 1 96 ? 15.144 2.046 -20.584 1.00 87.81 96 CYS A N 1
ATOM 740 C CA . CYS A 1 96 ? 14.785 2.993 -19.539 1.00 87.81 96 CYS A CA 1
ATOM 741 C C . CYS A 1 96 ? 15.488 2.672 -18.214 1.00 87.81 96 CYS A C 1
ATOM 743 O O . CYS A 1 96 ? 15.479 1.522 -17.764 1.00 87.81 96 CYS A O 1
ATOM 745 N N . ALA A 1 97 ? 15.976 3.699 -17.520 1.00 85.44 97 ALA A N 1
ATOM 746 C CA . ALA A 1 97 ? 16.521 3.612 -16.162 1.00 85.44 97 ALA A CA 1
ATOM 747 C C . ALA A 1 97 ? 15.425 3.494 -15.078 1.00 85.44 97 ALA A C 1
ATOM 749 O O . ALA A 1 97 ? 15.477 4.151 -14.040 1.00 85.44 97 ALA A O 1
ATOM 750 N N . PHE A 1 98 ? 14.407 2.665 -15.321 1.00 86.50 98 PHE A N 1
ATOM 751 C CA . PHE A 1 98 ? 13.294 2.421 -14.405 1.00 86.50 98 PHE A CA 1
ATOM 752 C C . PHE A 1 98 ? 13.093 0.922 -14.179 1.00 86.50 98 PHE A C 1
ATOM 754 O O . PHE A 1 98 ? 13.342 0.100 -15.060 1.00 86.50 98 PHE A O 1
ATOM 761 N N . VAL A 1 99 ? 12.620 0.563 -12.985 1.00 87.56 99 VAL A N 1
ATOM 762 C CA . VAL A 1 99 ? 12.348 -0.833 -12.619 1.00 87.56 99 VAL A CA 1
ATOM 763 C C . VAL A 1 99 ? 11.260 -1.407 -13.531 1.00 87.56 99 VAL A C 1
ATOM 765 O O . VAL A 1 99 ? 10.190 -0.822 -13.666 1.00 87.56 99 VAL A O 1
ATOM 768 N N . GLY A 1 100 ? 11.532 -2.561 -14.142 1.00 85.00 100 GLY A N 1
ATOM 769 C CA . GLY A 1 100 ? 10.627 -3.200 -15.105 1.00 85.00 100 GLY A CA 1
ATOM 770 C C . GLY A 1 100 ? 10.839 -2.789 -16.561 1.00 85.00 100 GLY A C 1
ATOM 771 O O . GLY A 1 100 ? 10.006 -3.116 -17.404 1.00 85.00 100 GLY A O 1
ATOM 772 N N . SER A 1 101 ? 11.936 -2.097 -16.881 1.00 87.75 101 SER A N 1
ATOM 773 C CA . SER A 1 101 ? 12.326 -1.842 -18.266 1.00 87.75 101 SER A CA 1
ATOM 774 C C . SER A 1 101 ? 12.802 -3.107 -18.984 1.00 87.75 101 SER A C 1
ATOM 776 O O . SER A 1 101 ? 13.361 -4.029 -18.387 1.00 87.75 101 SER A O 1
ATOM 778 N N . VAL A 1 102 ? 12.558 -3.148 -20.293 1.00 86.12 102 VAL A N 1
ATOM 779 C CA . VAL A 1 102 ? 12.997 -4.223 -21.190 1.00 86.12 102 VAL A CA 1
ATOM 780 C C . VAL A 1 102 ? 13.889 -3.592 -22.263 1.00 86.12 102 VAL A C 1
ATOM 782 O O . VAL A 1 102 ? 13.481 -2.569 -22.822 1.00 86.12 102 VAL A O 1
ATOM 785 N N . PRO A 1 103 ? 15.064 -4.176 -22.579 1.00 84.25 103 PRO A N 1
ATOM 786 C CA . PRO A 1 103 ? 15.943 -3.663 -23.627 1.00 84.25 103 PRO A CA 1
ATOM 787 C C . PRO A 1 103 ? 15.207 -3.493 -24.957 1.00 84.25 103 PRO A C 1
ATOM 789 O O . PRO A 1 103 ? 14.393 -4.338 -25.343 1.00 84.25 103 PRO A O 1
ATOM 792 N N . GLY A 1 104 ? 15.464 -2.386 -25.646 1.00 81.31 104 GLY A N 1
ATOM 793 C CA . GLY A 1 104 ? 14.811 -2.085 -26.915 1.00 81.31 104 GLY A CA 1
ATOM 794 C C . GLY A 1 104 ? 13.453 -1.404 -26.822 1.00 81.31 104 GLY A C 1
ATOM 795 O O . GLY A 1 104 ? 12.789 -1.225 -27.844 1.00 81.31 104 GLY A O 1
ATOM 796 N N . ARG A 1 105 ? 13.013 -1.025 -25.618 1.00 82.56 105 ARG A N 1
ATOM 797 C CA . ARG A 1 105 ? 11.780 -0.259 -25.413 1.00 82.56 105 ARG A CA 1
ATOM 798 C C . ARG A 1 105 ? 12.088 1.059 -24.716 1.00 82.56 105 ARG A C 1
ATOM 800 O O . ARG A 1 105 ? 12.637 1.080 -23.620 1.00 82.56 105 ARG A O 1
ATOM 807 N N . SER A 1 106 ? 11.625 2.155 -25.311 1.00 86.06 106 SER A N 1
ATOM 808 C CA . SER A 1 106 ? 11.626 3.498 -24.713 1.00 86.06 106 SER A CA 1
ATOM 809 C C . SER A 1 106 ? 10.462 3.725 -23.738 1.00 86.06 106 SER A C 1
ATOM 811 O O . SER A 1 106 ? 10.118 4.859 -23.409 1.00 86.06 106 SER A O 1
ATOM 813 N N . TRP A 1 107 ? 9.807 2.653 -23.291 1.00 88.12 107 TRP A N 1
ATOM 814 C CA . TRP A 1 107 ? 8.678 2.708 -22.374 1.00 88.12 107 TRP A CA 1
ATOM 815 C C . TRP A 1 107 ? 8.670 1.503 -21.437 1.00 88.12 107 TRP A C 1
ATOM 817 O O . TRP A 1 107 ? 9.096 0.405 -21.800 1.00 88.12 107 TRP A O 1
ATOM 827 N N . V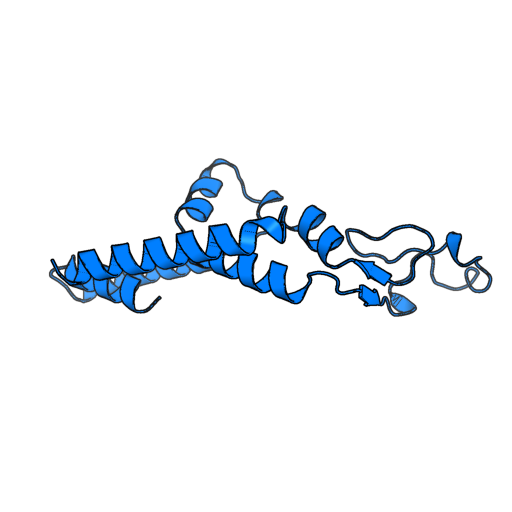AL A 1 108 ? 8.127 1.710 -20.241 1.00 92.19 108 VAL A N 1
ATOM 828 C CA . VAL A 1 108 ? 7.960 0.687 -19.203 1.00 92.19 108 VAL A CA 1
ATOM 829 C C . VAL A 1 108 ? 6.480 0.372 -19.029 1.00 92.19 108 VAL A C 1
ATOM 831 O O . VAL A 1 108 ? 5.639 1.274 -19.022 1.00 92.19 108 VAL A O 1
ATOM 834 N N . LEU A 1 109 ? 6.138 -0.910 -18.911 1.00 92.75 109 LEU A N 1
ATOM 835 C CA . LEU A 1 109 ? 4.770 -1.323 -18.612 1.00 92.75 109 LEU A CA 1
ATOM 836 C C . LEU A 1 109 ? 4.489 -1.118 -17.116 1.00 92.75 109 LEU A C 1
ATOM 838 O O . LEU A 1 109 ? 5.228 -1.620 -16.269 1.00 92.75 109 LEU A O 1
ATOM 842 N N . GLY A 1 110 ? 3.404 -0.417 -16.786 1.00 93.12 110 GLY A N 1
ATOM 843 C CA . GLY A 1 110 ? 3.012 -0.154 -15.399 1.00 93.12 110 GLY A CA 1
ATOM 844 C C . GLY A 1 110 ? 2.785 -1.429 -14.577 1.00 93.12 110 GLY A C 1
ATOM 845 O O . GLY A 1 110 ? 3.157 -1.479 -13.406 1.00 93.12 110 GLY A O 1
ATOM 846 N N . ASP A 1 111 ? 2.267 -2.491 -15.201 1.00 93.00 111 ASP A N 1
ATOM 847 C CA . ASP A 1 111 ? 2.095 -3.800 -14.558 1.00 93.00 111 ASP A CA 1
ATOM 848 C C . ASP A 1 111 ? 3.435 -4.433 -14.133 1.00 93.00 111 ASP A C 1
ATOM 850 O O . ASP A 1 111 ? 3.539 -4.980 -13.032 1.00 93.00 111 ASP A O 1
ATOM 854 N N . ASP A 1 112 ? 4.475 -4.323 -14.967 1.00 93.56 112 ASP A N 1
ATOM 855 C CA . ASP A 1 112 ? 5.810 -4.853 -14.657 1.00 93.56 112 ASP A CA 1
ATOM 856 C C . ASP A 1 112 ? 6.481 -4.038 -13.548 1.00 93.56 112 ASP A C 1
ATOM 858 O O . ASP A 1 112 ? 7.060 -4.610 -12.617 1.00 93.56 112 ASP A O 1
ATOM 862 N N . TYR A 1 113 ? 6.325 -2.711 -13.591 1.00 92.25 113 TYR A N 1
ATOM 863 C CA . TYR A 1 113 ? 6.777 -1.814 -12.529 1.00 92.25 113 TYR A CA 1
ATOM 864 C C . TYR A 1 113 ? 6.150 -2.184 -11.174 1.00 92.25 113 TYR A C 1
ATOM 866 O O . TYR A 1 113 ? 6.859 -2.418 -10.192 1.00 92.25 113 TYR A O 1
ATOM 874 N N . LEU A 1 114 ? 4.822 -2.326 -11.112 1.00 93.62 114 LEU A N 1
ATOM 875 C CA . LEU A 1 114 ? 4.124 -2.675 -9.871 1.00 93.62 114 LEU A CA 1
ATOM 876 C C . LEU A 1 114 ? 4.475 -4.070 -9.354 1.00 93.62 114 LEU A C 1
ATOM 878 O O . LEU A 1 114 ? 4.606 -4.275 -8.141 1.00 93.62 114 LEU A O 1
ATOM 882 N N . ARG A 1 115 ? 4.657 -5.034 -10.256 1.00 93.38 115 ARG A N 1
ATOM 883 C CA . ARG A 1 115 ? 5.023 -6.400 -9.888 1.00 93.38 115 ARG A CA 1
ATOM 884 C C . ARG A 1 115 ? 6.424 -6.465 -9.282 1.00 93.38 115 ARG A C 1
ATOM 886 O O . ARG A 1 115 ? 6.614 -7.197 -8.312 1.00 93.38 115 ARG A O 1
ATOM 893 N N . LEU A 1 116 ? 7.390 -5.739 -9.839 1.00 92.12 116 LEU A N 1
ATOM 894 C CA . LEU A 1 116 ? 8.785 -5.798 -9.397 1.00 92.12 116 LEU A CA 1
ATOM 895 C C . LEU A 1 116 ? 9.063 -4.888 -8.195 1.00 92.12 116 LEU A C 1
ATOM 897 O O . LEU A 1 116 ? 9.736 -5.319 -7.263 1.00 92.12 116 LEU A O 1
ATOM 901 N N . SER A 1 117 ? 8.517 -3.669 -8.174 1.00 90.69 117 SER A N 1
ATOM 902 C CA . SER A 1 117 ? 8.746 -2.720 -7.074 1.00 90.69 117 SER A CA 1
ATOM 903 C C . SER A 1 117 ? 7.852 -2.976 -5.858 1.00 90.69 117 SER A C 1
ATOM 905 O O . SER A 1 117 ? 8.300 -2.838 -4.723 1.00 90.69 117 SER A O 1
ATOM 907 N N . TYR A 1 118 ? 6.589 -3.364 -6.067 1.00 89.62 118 TYR A N 1
ATOM 908 C CA . TYR A 1 118 ? 5.596 -3.468 -4.988 1.00 89.62 118 TYR A CA 1
ATOM 909 C C . TYR A 1 118 ? 5.067 -4.884 -4.750 1.00 89.62 118 TYR A C 1
ATOM 911 O O . TYR A 1 118 ? 4.397 -5.118 -3.744 1.00 89.62 118 TYR A O 1
ATOM 919 N N . THR A 1 119 ? 5.378 -5.849 -5.622 1.00 91.31 119 THR A N 1
ATOM 920 C CA . THR A 1 119 ? 4.792 -7.207 -5.623 1.00 91.31 119 THR A CA 1
ATOM 921 C C . THR A 1 119 ? 3.270 -7.225 -5.831 1.00 91.31 119 THR A C 1
ATOM 923 O O . THR A 1 119 ? 2.595 -8.186 -5.459 1.00 91.31 119 THR A O 1
ATOM 926 N N . TYR A 1 120 ? 2.726 -6.176 -6.457 1.00 92.81 120 TYR A N 1
ATOM 927 C CA . TYR A 1 120 ? 1.291 -6.010 -6.708 1.00 92.81 120 TYR A CA 1
ATOM 928 C C . TYR A 1 120 ? 0.850 -6.577 -8.050 1.00 92.81 120 TYR A C 1
ATOM 930 O O . TYR A 1 120 ? 1.626 -6.672 -8.999 1.00 92.81 120 TYR A O 1
ATOM 938 N N . ARG A 1 121 ? -0.417 -7.002 -8.105 1.00 93.25 121 ARG A N 1
ATOM 939 C CA . ARG A 1 121 ? -1.045 -7.578 -9.298 1.00 93.25 121 ARG A CA 1
ATOM 940 C C . ARG A 1 121 ? -2.467 -7.062 -9.442 1.00 93.25 121 ARG A C 1
ATOM 942 O O . ARG A 1 121 ? -3.223 -7.065 -8.473 1.00 93.25 121 ARG A O 1
ATOM 949 N N . PHE A 1 122 ? -2.863 -6.736 -10.669 1.00 92.25 122 PHE A N 1
ATOM 950 C CA . PHE A 1 122 ? -4.222 -6.285 -10.977 1.00 92.25 122 PHE A CA 1
ATOM 951 C C . PHE A 1 122 ? -5.307 -7.306 -10.586 1.00 92.25 122 PHE A C 1
ATOM 953 O O . PHE A 1 122 ? -6.385 -6.942 -10.124 1.00 92.25 122 PHE A O 1
ATOM 960 N N . THR A 1 123 ? -5.002 -8.605 -10.639 1.00 93.50 123 THR A N 1
ATOM 961 C CA . THR A 1 123 ? -5.920 -9.674 -10.205 1.00 93.50 123 THR A CA 1
ATOM 962 C C . THR A 1 123 ? -6.343 -9.568 -8.735 1.00 93.50 123 THR A C 1
ATOM 964 O O . THR A 1 123 ? -7.352 -10.150 -8.344 1.00 93.50 123 THR A O 1
ATOM 967 N N . HIS A 1 124 ? -5.593 -8.845 -7.897 1.00 93.12 124 HIS A N 1
ATOM 968 C CA . HIS A 1 124 ? -5.915 -8.657 -6.483 1.00 93.12 124 HIS A CA 1
ATOM 969 C C . HIS A 1 124 ? -6.923 -7.539 -6.209 1.00 93.12 124 HIS A C 1
ATOM 971 O O . HIS A 1 124 ? -7.434 -7.479 -5.092 1.00 93.12 124 HIS A O 1
ATOM 977 N N . VAL A 1 125 ? -7.231 -6.677 -7.183 1.00 94.44 125 VAL A N 1
ATOM 978 C CA . VAL A 1 125 ? -8.056 -5.473 -6.975 1.00 94.44 125 VAL A CA 1
ATOM 979 C C . VAL A 1 125 ? -9.417 -5.825 -6.369 1.00 94.44 125 VAL A C 1
ATOM 981 O O . VAL A 1 125 ? -9.791 -5.277 -5.334 1.00 94.44 125 VAL A O 1
ATOM 984 N N . TRP A 1 126 ? -10.117 -6.811 -6.937 1.00 93.88 126 TRP A N 1
ATOM 985 C CA . TRP A 1 126 ? -11.436 -7.238 -6.452 1.00 93.88 126 TRP A CA 1
ATOM 986 C C . TRP A 1 126 ? -11.397 -7.888 -5.066 1.00 93.88 126 TRP A C 1
ATOM 988 O O . TRP A 1 126 ? -12.242 -7.596 -4.221 1.00 93.88 126 TRP A O 1
ATOM 998 N N . ARG A 1 127 ? -10.383 -8.721 -4.793 1.00 94.69 127 ARG A N 1
ATOM 999 C CA . ARG A 1 127 ? -10.165 -9.298 -3.456 1.00 94.69 127 ARG A CA 1
ATOM 1000 C C . ARG A 1 127 ? -9.927 -8.189 -2.429 1.00 94.69 127 ARG A C 1
ATOM 1002 O O . ARG A 1 127 ? -10.515 -8.208 -1.353 1.00 94.69 127 ARG A O 1
ATOM 1009 N N . ASN A 1 128 ? -9.072 -7.227 -2.765 1.00 94.50 128 ASN A N 1
ATOM 1010 C CA . ASN A 1 128 ? -8.709 -6.124 -1.885 1.00 94.50 128 ASN A CA 1
ATOM 1011 C C . ASN A 1 128 ? -9.901 -5.194 -1.617 1.00 94.50 128 ASN A C 1
ATOM 1013 O O . ASN A 1 128 ? -10.083 -4.774 -0.477 1.00 94.50 128 ASN A O 1
ATOM 1017 N N . LEU A 1 129 ? -10.754 -4.944 -2.616 1.00 94.12 129 LEU A N 1
ATOM 1018 C CA . LEU A 1 129 ? -12.009 -4.214 -2.428 1.00 94.12 129 LEU A CA 1
ATOM 1019 C C . LEU A 1 129 ? -12.919 -4.914 -1.407 1.00 94.12 129 LEU A C 1
ATOM 1021 O O . LEU A 1 129 ? -13.394 -4.275 -0.468 1.00 94.12 129 LEU A O 1
ATOM 1025 N N . GLY A 1 130 ? -13.104 -6.231 -1.540 1.00 94.38 130 GLY A N 1
ATOM 1026 C CA . GLY A 1 130 ? -13.873 -7.022 -0.576 1.00 94.38 130 GLY A CA 1
ATOM 1027 C C . GLY A 1 130 ? -13.297 -6.961 0.844 1.00 94.38 130 GLY A C 1
ATOM 1028 O O . GLY A 1 130 ? -14.045 -6.776 1.802 1.00 94.38 130 GLY A O 1
ATOM 1029 N N . ILE A 1 131 ? -11.968 -7.033 0.986 1.00 94.88 131 ILE A N 1
ATOM 1030 C CA . ILE A 1 131 ? -11.283 -6.901 2.285 1.00 94.88 131 ILE A CA 1
ATOM 1031 C C . ILE A 1 131 ? -11.558 -5.528 2.915 1.00 94.88 131 ILE A C 1
ATOM 1033 O O . ILE A 1 131 ? -11.890 -5.450 4.098 1.00 94.88 131 ILE A O 1
ATOM 1037 N N . VAL A 1 132 ? -11.464 -4.443 2.140 1.00 94.19 132 VAL A N 1
ATOM 1038 C CA . VAL A 1 132 ? -11.718 -3.080 2.638 1.00 94.19 132 VAL A CA 1
ATOM 1039 C C . VAL A 1 132 ? -13.172 -2.910 3.088 1.00 94.19 132 VAL A C 1
ATOM 1041 O O . VAL A 1 132 ? -13.414 -2.329 4.147 1.00 94.19 132 VAL A O 1
ATOM 1044 N N . ILE A 1 133 ? -14.134 -3.455 2.335 1.00 94.25 133 ILE A N 1
ATOM 1045 C CA . ILE A 1 133 ? -15.552 -3.466 2.731 1.00 94.25 133 ILE A CA 1
ATOM 1046 C C . ILE A 1 133 ? -15.743 -4.266 4.028 1.00 94.25 133 ILE A C 1
ATOM 1048 O O . ILE A 1 133 ? -16.451 -3.810 4.925 1.00 94.25 133 ILE A O 1
ATOM 1052 N N . GLY A 1 134 ? -15.069 -5.411 4.171 1.00 94.56 134 GLY A N 1
ATOM 1053 C CA . GLY A 1 134 ? -15.091 -6.2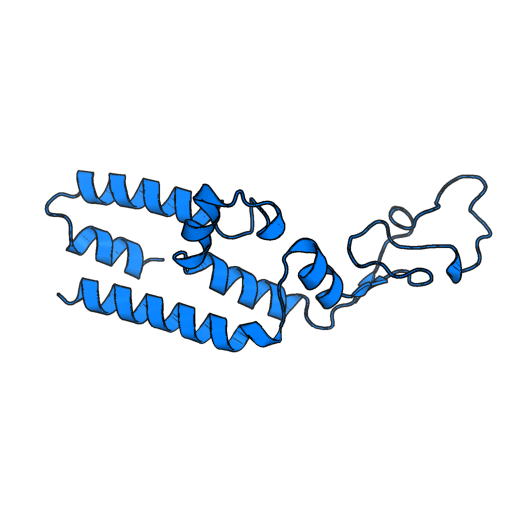13 5.398 1.00 94.56 134 GLY A CA 1
ATOM 1054 C C . GLY A 1 134 ? -14.594 -5.440 6.623 1.00 94.56 134 GLY A C 1
ATOM 1055 O O . GLY A 1 134 ? -15.260 -5.434 7.657 1.00 94.56 134 GLY A O 1
ATOM 1056 N N . PHE A 1 135 ? -13.478 -4.714 6.500 1.00 93.25 135 PHE A N 1
ATOM 1057 C CA . PHE A 1 135 ? -12.990 -3.833 7.569 1.00 93.25 135 PHE A CA 1
ATOM 1058 C C . PHE A 1 135 ? -13.974 -2.707 7.895 1.00 93.25 135 PHE A C 1
ATOM 1060 O O . PHE A 1 135 ? -14.163 -2.375 9.064 1.00 93.25 135 PHE A O 1
ATOM 1067 N N . LEU A 1 136 ? -14.616 -2.119 6.884 1.00 92.81 136 LEU A N 1
ATOM 1068 C CA . LEU A 1 136 ? -15.619 -1.079 7.099 1.00 92.81 136 LEU A CA 1
ATOM 1069 C C . LEU A 1 136 ? -16.823 -1.615 7.883 1.00 92.81 136 LEU A C 1
ATOM 1071 O O . LEU A 1 136 ? -17.224 -0.985 8.860 1.00 92.81 136 LEU A O 1
ATOM 1075 N N . ALA A 1 137 ? -17.349 -2.782 7.504 1.00 93.81 137 ALA A N 1
ATOM 1076 C CA . ALA A 1 137 ? -18.439 -3.439 8.221 1.00 93.81 137 ALA A CA 1
ATOM 1077 C C . ALA A 1 137 ? -18.040 -3.804 9.660 1.00 93.81 137 ALA A C 1
ATOM 1079 O O . ALA A 1 137 ? -18.813 -3.574 10.585 1.00 93.81 137 ALA A O 1
ATOM 1080 N N . PHE A 1 138 ? -16.816 -4.299 9.864 1.00 92.81 138 PHE A N 1
ATOM 1081 C CA . PHE A 1 138 ? -16.275 -4.604 11.190 1.00 92.81 138 PHE A CA 1
ATOM 1082 C C . PHE A 1 138 ? -16.221 -3.368 12.100 1.00 92.81 138 PHE A C 1
ATOM 1084 O O . PHE A 1 138 ? -16.730 -3.407 13.219 1.00 92.81 138 PHE A O 1
ATOM 1091 N N . PHE A 1 139 ? -15.661 -2.250 11.625 1.00 91.69 139 PHE A N 1
ATOM 1092 C CA . PHE A 1 139 ? -15.623 -1.016 12.419 1.00 91.69 139 PHE A CA 1
ATOM 1093 C C . PHE A 1 139 ? -17.020 -0.450 12.679 1.00 91.69 139 PHE A C 1
ATOM 1095 O O . PHE A 1 139 ? -17.276 0.065 13.765 1.00 91.69 139 PHE A O 1
ATOM 1102 N N . GLN A 1 140 ? -17.932 -0.577 11.713 1.00 92.12 140 GLN A N 1
ATOM 1103 C CA . GLN A 1 140 ? -19.316 -0.157 11.901 1.00 92.12 140 GLN A CA 1
ATOM 1104 C C . GLN A 1 140 ? -20.022 -1.001 12.968 1.00 92.12 140 GLN A C 1
ATOM 1106 O O . GLN A 1 140 ? -20.718 -0.437 13.805 1.00 92.12 140 GLN A O 1
ATOM 1111 N N . ALA A 1 141 ? -19.806 -2.319 12.974 1.00 91.81 141 ALA A N 1
ATOM 1112 C CA . ALA A 1 141 ? -20.367 -3.219 13.977 1.00 91.81 141 ALA A CA 1
ATOM 1113 C C . ALA A 1 141 ? -19.867 -2.888 15.394 1.00 91.81 141 ALA A C 1
ATOM 1115 O O . ALA A 1 141 ? -20.658 -2.892 16.333 1.00 91.81 141 ALA A O 1
ATOM 1116 N N . ILE A 1 142 ? -18.583 -2.537 15.545 1.00 90.06 142 ILE A N 1
ATOM 1117 C CA . ILE A 1 142 ? -18.037 -2.061 16.829 1.00 90.06 142 ILE A CA 1
ATOM 1118 C C . ILE A 1 142 ? -18.717 -0.766 17.265 1.00 90.06 142 ILE A C 1
ATOM 1120 O O . ILE A 1 142 ? -19.040 -0.615 18.432 1.00 90.06 142 ILE A O 1
ATOM 1124 N N . ASN A 1 143 ? -18.944 0.162 16.339 1.00 88.31 143 ASN A N 1
ATOM 1125 C CA . ASN A 1 143 ? -19.574 1.440 16.658 1.00 88.31 143 ASN A CA 1
ATOM 1126 C C . ASN A 1 143 ? -21.060 1.309 17.052 1.00 88.31 143 ASN A C 1
ATOM 1128 O O . ASN A 1 143 ? -21.624 2.241 17.615 1.00 88.31 143 ASN A O 1
ATOM 1132 N N . THR A 1 144 ? -21.712 0.193 16.715 1.00 86.44 144 THR A N 1
ATOM 1133 C CA . THR A 1 144 ? -23.111 -0.084 17.089 1.00 86.44 144 THR A CA 1
ATOM 1134 C C . THR A 1 144 ? -23.272 -0.870 18.393 1.00 86.44 144 THR A C 1
ATOM 1136 O O . THR A 1 144 ? -24.408 -1.042 18.831 1.00 86.44 144 THR A O 1
ATOM 1139 N N . LEU A 1 145 ? -22.175 -1.370 18.973 1.00 75.75 145 LEU A N 1
ATOM 1140 C CA . LEU A 1 145 ? -22.137 -2.023 20.288 1.00 75.75 145 LEU A CA 1
ATOM 1141 C C . LEU A 1 145 ? -21.987 -0.981 21.401 1.00 75.75 145 LEU A C 1
ATOM 1143 O O . LEU A 1 145 ? -22.624 -1.186 22.457 1.00 75.75 145 LEU A O 1
#

Solvent-accessible surface area (backbone atoms only — not comparable to full-atom values): 7938 Å² total; per-residue (Å²): 110,70,50,54,53,46,25,46,44,66,75,37,97,43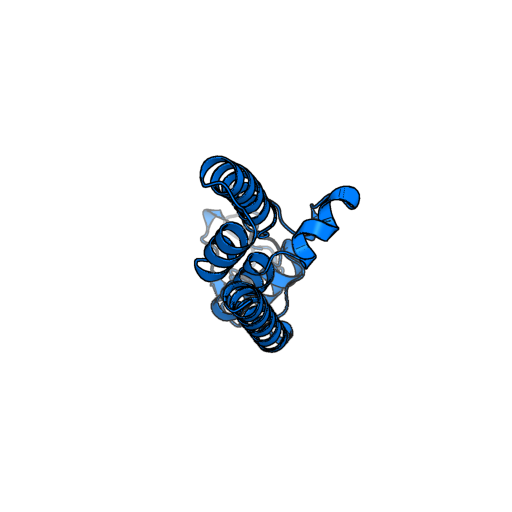,71,70,60,25,51,56,53,47,52,54,51,50,53,51,43,55,52,40,23,44,77,78,45,39,60,80,78,49,57,78,91,61,45,62,59,31,76,75,27,58,54,26,37,51,43,53,29,51,53,34,63,68,28,51,8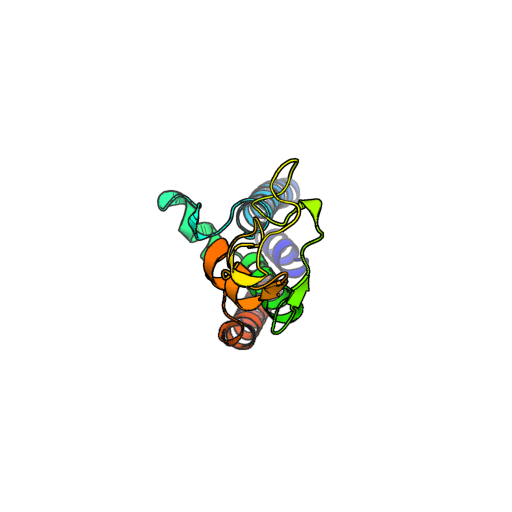8,34,70,49,70,49,55,76,90,42,31,39,73,64,56,93,91,47,82,83,66,58,68,61,72,29,24,34,81,50,76,53,44,45,75,44,27,64,43,28,45,31,50,44,26,35,36,72,63,50,70,46,58,60,86,46,30,68,59,27,51,53,51,41,52,50,52,51,52,51,26,47,54,53,54,73,109

Foldseek 3Di:
DVLLLLLLVLVDPDPVNSVVVVVVLVVLLVCLLCPPPALVRDDPVSSVSNVVRLSNLVSLLVLQVVLAQDKAAADQVQKPPDDPPCPDDDLQCIWGVAQQIDRSDRTHRSQRNCCRRRVGHNVCNVVSVVVSVVVSVVSVVSSVD

Radius of gyration: 21.05 Å; Cα contacts (8 Å, |Δi|>4): 184; chains: 1; bounding box: 52×22×61 Å

pLDDT: mean 88.18, std 6.2, range [67.31, 94.88]

Sequence (145 aa):
MGSMFQAIAAVNKTVAGANAIAGILMLASLMYSSYMIQRPSMHPWFKWISYINPVLYAFEAIIASEFHGRRLSCTDQYLTPSGPGYENLAPMEQTCAFVGSVPGRSWVLGDDYLRLSYTYRFTHVWRNLGIVIGFLAFFQAINTL

InterPro domains:
  IPR010929 CDR ABC transporter [PF06422] (81-144)
  IPR013525 ABC-2 type transporter, transmembrane domain [PF01061] (2-67)

Nearest PDB structures (foldseek):
  9ium-assembly1_A  TM=9.452E-01  e=6.730E-12  Candida albicans SC5314
  9iul-assembly1_A  TM=9.502E-01  e=1.607E-11  Candida albicans SC5314
  7p03-assembly1_A  TM=9.574E-01  e=3.633E-11  Saccharomyces cerevisiae S288C
  7p05-assembly1_A  TM=9.590E-01  e=5.614E-11  Saccharomyces cerevisiae S288C
  7p06-assembly1_A  TM=9.039E-01  e=3.503E-09  Saccharomyces cerevisiae S288C

Secondary structure (DSSP, 8-state):
-HHHHHHHHHH-S-HHHHHHHHHHHHHHHHHTSSSSS-GGGS-TTTHHHHHH-HHHHHHHHHHHHHHTT-EEEPPGGGEES-STT-SS--GGG-EESSTT--TT-SEEEHHHHHHHHT---GGGHHHHHHHHHHHHHHHHHHHT-

Organism: Candida maltosa (strain Xu316) (NCBI:txid1245528)